Protein AF-A0A941VQN7-F1 (afdb_monomer)

Radius of gyration: 17.42 Å; Cα contacts (8 Å, |Δi|>4): 70; chains: 1; bounding box: 39×33×48 Å

Mean predicted aligned error: 6.76 Å

Secondary structure (DSSP, 8-state):
-PPPEEEEEEEEEE-TTSS-EEEEEEEEEE-SS--S-HHHHHHHHHHHHTHHHHHHHSSPPPPP-

pLDDT: mean 88.03, std 10.09, range [56.91, 98.12]

Sequence (65 aa):
MAEARYDWFVGYAREPHGNGQLAFAVVVAHEDYIGTRAAAYAAMAIKEYFKGYYARLEKPA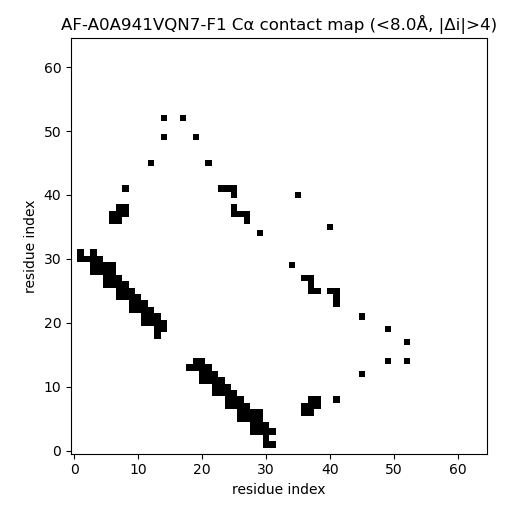PPKS

Foldseek 3Di:
DADWDKAKDWDKDDDPPDPDIDTDIFMDTHGPDDDDGRVNVVVVVVCVSCVVVVVVVPDDDDDDD

Structure (mmCIF, N/CA/C/O backbone):
data_AF-A0A941VQN7-F1
#
_entry.id   AF-A0A941VQN7-F1
#
loop_
_atom_site.group_PDB
_atom_site.id
_atom_site.type_symbol
_atom_site.label_atom_id
_atom_site.label_alt_id
_atom_site.label_comp_id
_atom_site.label_asym_id
_atom_site.label_entity_id
_atom_site.label_seq_id
_atom_site.pdbx_PDB_ins_code
_atom_site.Cartn_x
_atom_site.Cartn_y
_atom_site.Cartn_z
_atom_site.occupancy
_atom_site.B_iso_or_equiv
_atom_site.auth_seq_id
_atom_site.auth_comp_id
_atom_site.auth_asym_id
_atom_site.auth_atom_id
_atom_site.pdbx_PDB_model_num
ATOM 1 N N . MET A 1 1 ? 16.571 -8.052 -25.698 1.00 56.91 1 MET A N 1
ATOM 2 C CA . MET A 1 1 ? 15.415 -7.749 -24.833 1.00 56.91 1 MET A CA 1
ATOM 3 C C . MET A 1 1 ? 15.964 -7.673 -23.427 1.00 56.91 1 MET A C 1
ATOM 5 O O . MET A 1 1 ? 16.622 -8.627 -23.032 1.00 56.91 1 MET A O 1
ATOM 9 N N . ALA A 1 2 ? 15.846 -6.528 -22.758 1.00 68.19 2 ALA A N 1
ATOM 10 C CA . ALA A 1 2 ? 16.285 -6.423 -21.373 1.00 68.19 2 ALA A CA 1
ATOM 11 C C . ALA A 1 2 ? 15.380 -7.294 -20.493 1.00 68.19 2 ALA A C 1
ATOM 13 O O . ALA A 1 2 ? 14.172 -7.369 -20.719 1.00 68.19 2 ALA A O 1
ATOM 14 N N . GLU A 1 3 ? 15.977 -8.011 -19.548 1.00 77.25 3 GLU A N 1
ATOM 15 C CA . GLU A 1 3 ? 15.241 -8.815 -18.578 1.00 77.25 3 GLU A CA 1
ATOM 16 C C . GLU A 1 3 ? 14.542 -7.879 -17.585 1.00 77.25 3 GLU A C 1
ATOM 18 O O . GLU A 1 3 ? 15.173 -6.977 -17.031 1.00 77.25 3 GLU A O 1
ATOM 23 N N . ALA A 1 4 ? 13.237 -8.066 -17.380 1.00 83.50 4 ALA A N 1
ATOM 24 C CA . ALA A 1 4 ? 12.475 -7.228 -16.465 1.00 83.50 4 ALA A CA 1
ATOM 25 C C . ALA A 1 4 ? 12.941 -7.456 -15.020 1.00 83.50 4 ALA A C 1
ATOM 27 O O . ALA A 1 4 ? 12.976 -8.586 -14.529 1.00 83.50 4 ALA A O 1
ATOM 28 N N . ARG A 1 5 ? 13.260 -6.373 -14.310 1.00 89.38 5 ARG A N 1
ATOM 29 C CA . ARG A 1 5 ? 13.597 -6.424 -12.887 1.00 89.38 5 ARG A CA 1
ATOM 30 C C . ARG A 1 5 ? 12.332 -6.281 -12.056 1.00 89.38 5 ARG A C 1
ATOM 32 O O . ARG A 1 5 ? 11.625 -5.288 -12.171 1.00 89.38 5 ARG A O 1
ATOM 39 N N . TYR A 1 6 ? 12.097 -7.212 -11.144 1.00 92.19 6 TYR A N 1
ATOM 40 C CA . TYR A 1 6 ? 10.929 -7.163 -10.268 1.00 92.19 6 TYR A CA 1
ATOM 41 C C . TYR A 1 6 ? 11.236 -6.467 -8.937 1.00 92.19 6 TYR A C 1
ATOM 43 O O . TYR A 1 6 ? 12.273 -6.704 -8.317 1.00 92.19 6 TYR A O 1
ATOM 51 N N . ASP A 1 7 ? 10.307 -5.621 -8.504 1.00 94.69 7 ASP A N 1
ATOM 52 C CA . ASP A 1 7 ? 10.199 -5.067 -7.154 1.00 94.69 7 ASP A CA 1
ATOM 53 C C . ASP A 1 7 ? 8.875 -5.536 -6.544 1.00 94.69 7 ASP A C 1
ATOM 55 O O . ASP A 1 7 ? 7.859 -5.626 -7.239 1.00 94.69 7 ASP A O 1
ATOM 59 N N . TRP A 1 8 ? 8.864 -5.848 -5.253 1.00 96.75 8 TRP A N 1
ATOM 60 C CA . TRP A 1 8 ? 7.656 -6.301 -4.576 1.00 96.75 8 TRP A CA 1
ATOM 61 C C . TRP A 1 8 ? 7.556 -5.770 -3.154 1.00 96.75 8 TRP A C 1
ATOM 63 O O . TRP A 1 8 ? 8.544 -5.563 -2.452 1.00 96.75 8 TRP A O 1
ATOM 73 N N . PHE A 1 9 ? 6.318 -5.586 -2.707 1.00 97.38 9 PHE A N 1
ATOM 74 C CA . PHE A 1 9 ? 5.992 -5.198 -1.346 1.00 97.38 9 PHE A CA 1
ATOM 75 C C . PHE A 1 9 ? 4.738 -5.944 -0.900 1.00 97.38 9 PHE A C 1
ATOM 77 O O . PHE A 1 9 ? 3.703 -5.891 -1.562 1.00 97.38 9 PHE A O 1
ATOM 84 N N . VAL A 1 10 ? 4.821 -6.624 0.238 1.00 98.06 10 VAL A N 1
ATOM 85 C CA . VAL A 1 10 ? 3.694 -7.329 0.855 1.00 98.06 10 VAL A CA 1
ATOM 86 C C . VAL A 1 10 ? 3.483 -6.782 2.253 1.00 98.06 10 VAL A C 1
ATOM 88 O O . VAL A 1 10 ? 4.446 -6.451 2.945 1.00 98.06 10 VAL A O 1
ATOM 91 N N . GLY A 1 11 ? 2.231 -6.654 2.672 1.00 97.62 11 GLY A N 1
ATOM 92 C CA . GLY A 1 11 ? 1.957 -6.037 3.954 1.00 97.62 11 GLY A CA 1
ATOM 93 C C . GLY A 1 11 ? 0.530 -6.183 4.435 1.00 97.62 11 GLY A C 1
ATOM 94 O O . GLY A 1 11 ? -0.362 -6.696 3.757 1.00 97.62 11 GLY A O 1
ATOM 95 N N . TYR A 1 12 ? 0.351 -5.700 5.655 1.00 97.38 12 TYR A N 1
ATOM 96 C CA . TYR A 1 12 ? -0.920 -5.627 6.339 1.00 97.38 12 TYR A CA 1
ATOM 97 C C . TYR A 1 12 ? -1.065 -4.246 6.974 1.00 97.38 12 TYR A C 1
ATOM 99 O O . TYR A 1 12 ? -0.119 -3.735 7.574 1.00 97.38 12 TYR A O 1
ATOM 107 N N . ALA A 1 13 ? -2.239 -3.641 6.841 1.00 95.38 13 ALA A N 1
ATOM 108 C CA . ALA A 1 13 ? -2.567 -2.344 7.411 1.00 95.38 13 ALA A CA 1
ATOM 109 C C . ALA A 1 13 ? -3.903 -2.412 8.157 1.00 95.38 13 ALA A C 1
ATOM 111 O O . ALA A 1 13 ? -4.829 -3.116 7.751 1.00 95.38 13 ALA A O 1
ATOM 112 N N . ARG A 1 14 ? -4.006 -1.660 9.254 1.00 94.75 14 ARG A N 1
ATOM 113 C CA . ARG A 1 14 ? -5.203 -1.580 10.095 1.00 94.75 14 ARG A CA 1
ATOM 114 C C . ARG A 1 14 ? -5.448 -0.141 10.538 1.00 94.75 14 ARG A C 1
ATOM 116 O O . ARG A 1 14 ? -4.503 0.567 10.878 1.00 94.75 14 ARG A O 1
ATOM 123 N N . GLU A 1 15 ? -6.714 0.262 10.588 1.00 90.19 15 GLU A N 1
ATOM 124 C CA . GLU A 1 15 ? -7.127 1.522 11.211 1.00 90.19 15 GLU A CA 1
ATOM 125 C C . GLU A 1 15 ? -6.886 1.473 12.735 1.00 90.19 15 GLU A C 1
ATOM 127 O O . GLU A 1 15 ? -7.405 0.569 13.396 1.00 90.19 15 GLU A O 1
ATOM 132 N N . PRO A 1 16 ? -6.172 2.446 13.335 1.00 82.56 16 PRO A N 1
ATOM 133 C CA . PRO A 1 16 ? -5.904 2.465 14.780 1.00 82.56 16 PRO A CA 1
ATOM 134 C C . PRO A 1 16 ? -7.159 2.447 15.670 1.00 82.56 16 PRO A C 1
ATOM 136 O O . PRO A 1 16 ? -7.136 1.891 16.765 1.00 82.56 16 PRO A O 1
ATOM 139 N N . HIS A 1 17 ? -8.262 3.039 15.197 1.00 81.25 17 HIS A N 1
ATOM 140 C CA . HIS A 1 17 ? -9.515 3.201 15.950 1.00 81.25 17 HIS A CA 1
ATOM 141 C C . HIS A 1 17 ? -10.757 2.798 15.141 1.00 81.25 17 HIS A C 1
ATOM 143 O O . HIS A 1 17 ? -11.850 3.310 15.373 1.00 81.25 17 HIS A O 1
ATOM 149 N N . GLY A 1 18 ? -10.591 1.903 14.167 1.00 80.06 18 GLY A N 1
ATOM 150 C CA . GLY A 1 18 ? -11.687 1.414 13.338 1.00 80.06 18 GLY A CA 1
ATOM 151 C C . GLY A 1 18 ? -11.566 -0.070 13.012 1.00 80.06 18 GLY A C 1
ATOM 152 O O . GLY A 1 18 ? -10.629 -0.752 13.433 1.00 80.06 18 GLY A O 1
ATOM 153 N N . ASN A 1 19 ? -12.547 -0.571 12.262 1.00 87.62 19 ASN A N 1
ATOM 154 C CA . ASN A 1 19 ? -12.608 -1.976 11.849 1.00 87.62 19 ASN A CA 1
ATOM 155 C C . ASN A 1 19 ? -11.936 -2.217 10.487 1.00 87.62 19 ASN A C 1
ATOM 157 O O . ASN A 1 19 ? -11.852 -3.362 10.042 1.00 87.62 19 ASN A O 1
ATOM 161 N N . GLY A 1 20 ? -11.462 -1.152 9.828 1.00 92.25 20 GLY A N 1
ATOM 162 C CA . GLY A 1 20 ? -10.775 -1.239 8.548 1.00 92.25 20 GLY A CA 1
ATOM 163 C C . GLY A 1 20 ? -9.459 -2.004 8.673 1.00 92.25 20 GLY A C 1
ATOM 164 O O . GLY A 1 20 ? -8.583 -1.651 9.465 1.00 92.25 20 GLY A O 1
ATOM 165 N N . GLN A 1 21 ? -9.327 -3.059 7.878 1.0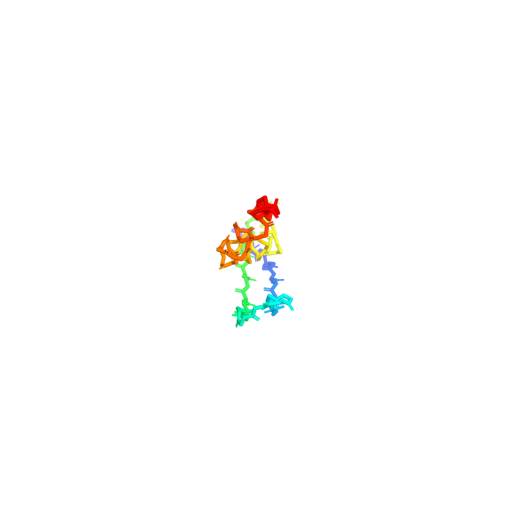0 96.19 21 GLN A N 1
ATOM 166 C CA .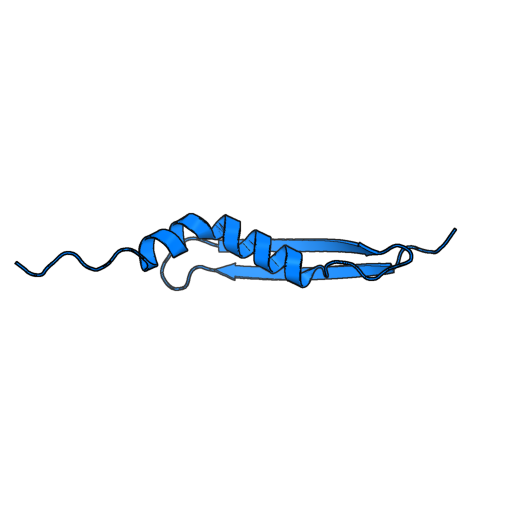 GLN A 1 21 ? -8.162 -3.938 7.811 1.00 96.19 21 GLN A CA 1
ATOM 167 C C . GLN A 1 21 ? -7.894 -4.267 6.340 1.00 96.19 21 GLN A C 1
ATOM 169 O O . GLN A 1 21 ? -8.844 -4.408 5.566 1.00 96.19 21 GLN A O 1
ATOM 174 N N . LEU A 1 22 ? -6.623 -4.352 5.949 1.00 96.56 22 LEU A N 1
ATOM 175 C CA . LEU A 1 22 ? -6.198 -4.587 4.571 1.00 96.56 22 LEU A CA 1
ATOM 176 C C . LEU A 1 22 ? -4.935 -5.452 4.553 1.00 96.56 22 LEU A C 1
ATOM 178 O O . LEU A 1 22 ? -3.889 -5.017 5.026 1.00 96.56 22 LEU A O 1
ATOM 182 N N . ALA A 1 23 ? -5.016 -6.643 3.964 1.00 98.00 23 ALA A N 1
ATOM 183 C CA . ALA A 1 23 ? -3.845 -7.394 3.514 1.00 98.00 23 ALA A CA 1
ATOM 184 C C . ALA A 1 23 ? -3.617 -7.099 2.027 1.00 98.00 23 ALA A C 1
ATOM 186 O O . ALA A 1 23 ? -4.580 -7.040 1.263 1.00 98.00 23 ALA A O 1
ATOM 187 N N . PHE A 1 24 ? -2.368 -6.896 1.613 1.00 97.31 24 PHE A N 1
ATOM 188 C CA . PHE A 1 24 ? -2.055 -6.522 0.236 1.00 97.31 24 PHE A CA 1
ATOM 189 C C . PHE A 1 24 ? -0.689 -7.045 -0.218 1.00 97.31 24 PHE A C 1
ATOM 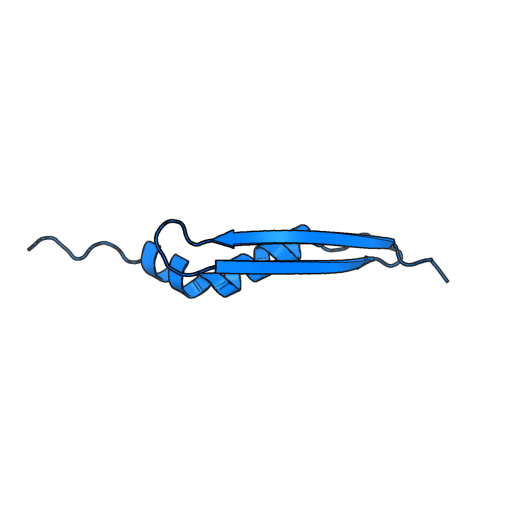191 O O . PHE A 1 24 ? 0.235 -7.233 0.578 1.00 97.31 24 PHE A O 1
ATOM 198 N N . ALA A 1 25 ? -0.570 -7.241 -1.529 1.00 98.12 25 ALA A N 1
ATOM 199 C CA . ALA A 1 25 ? 0.666 -7.558 -2.225 1.00 98.12 25 ALA A CA 1
ATOM 200 C C . ALA A 1 25 ? 0.756 -6.692 -3.484 1.00 98.12 25 ALA A C 1
ATOM 202 O O . ALA A 1 25 ? -0.219 -6.554 -4.220 1.00 98.12 25 ALA A O 1
ATOM 203 N N . VAL A 1 26 ? 1.923 -6.104 -3.716 1.00 97.94 26 VAL A N 1
ATOM 204 C CA . VAL A 1 26 ? 2.222 -5.267 -4.876 1.00 97.94 26 VAL A CA 1
ATOM 205 C C . VAL A 1 26 ? 3.471 -5.816 -5.540 1.00 97.94 26 VAL A C 1
ATOM 207 O O . VAL A 1 26 ? 4.474 -6.038 -4.866 1.00 97.94 26 VAL A O 1
ATOM 210 N N . VAL A 1 27 ? 3.412 -6.005 -6.855 1.00 96.44 27 VAL A N 1
ATOM 211 C CA . VAL A 1 27 ? 4.548 -6.404 -7.687 1.00 96.44 27 VAL A CA 1
ATOM 212 C C . VAL A 1 27 ? 4.654 -5.413 -8.837 1.00 96.44 27 VAL A C 1
ATOM 214 O O . VAL A 1 27 ? 3.651 -5.091 -9.471 1.00 96.44 27 VAL A O 1
ATOM 217 N N . VAL A 1 28 ? 5.863 -4.924 -9.092 1.00 94.81 28 VAL A N 1
ATOM 218 C CA . VAL A 1 28 ? 6.181 -4.011 -10.190 1.00 94.81 28 VAL A CA 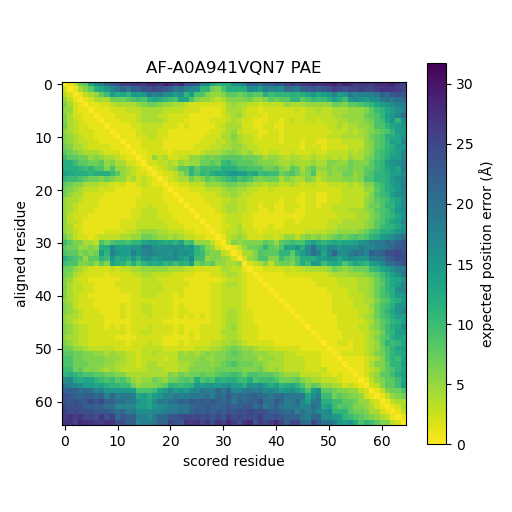1
ATOM 219 C C . VAL A 1 28 ? 7.287 -4.642 -11.023 1.00 94.81 28 VAL A C 1
ATOM 221 O O . VAL A 1 28 ? 8.337 -4.999 -10.495 1.00 94.81 28 VAL A O 1
ATOM 224 N N . ALA A 1 29 ? 7.049 -4.778 -12.325 1.00 92.81 29 ALA A N 1
ATOM 225 C CA . ALA A 1 29 ? 8.086 -5.109 -13.290 1.00 92.81 29 ALA A CA 1
ATOM 226 C C . ALA A 1 29 ? 8.688 -3.802 -13.822 1.00 92.81 29 ALA A C 1
ATOM 228 O O . ALA A 1 29 ? 7.980 -2.971 -14.388 1.00 92.81 29 ALA A O 1
ATOM 229 N N 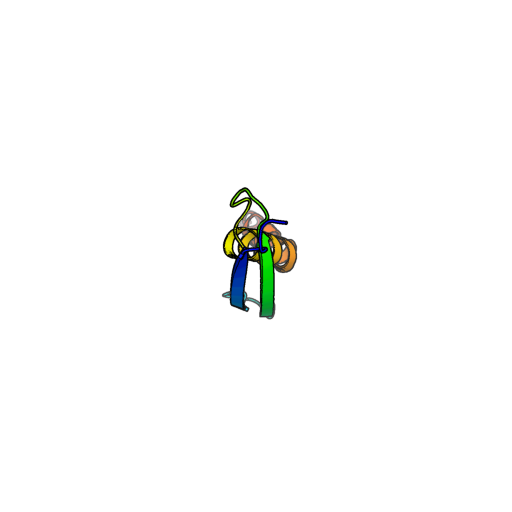. HIS A 1 30 ? 9.983 -3.608 -13.603 1.00 89.75 30 HIS A N 1
ATOM 230 C CA . HIS A 1 30 ? 10.762 -2.512 -14.157 1.00 89.75 30 HIS A CA 1
ATOM 231 C C . HIS A 1 30 ? 11.447 -2.982 -15.441 1.00 89.75 30 HIS A C 1
ATOM 233 O O . HIS A 1 30 ? 12.122 -4.011 -15.444 1.00 89.75 30 HIS A O 1
ATOM 239 N N . GLU A 1 31 ? 11.280 -2.217 -16.516 1.00 78.62 31 GLU A N 1
ATOM 240 C CA . GLU A 1 31 ? 12.074 -2.360 -17.740 1.00 78.62 31 GLU A CA 1
ATOM 241 C C . GLU A 1 31 ? 13.427 -1.637 -17.546 1.00 78.62 31 GLU A C 1
ATOM 243 O O . GLU A 1 31 ? 14.008 -1.691 -16.461 1.00 78.62 31 GLU A O 1
ATOM 248 N N . ASP A 1 32 ? 13.939 -0.919 -18.547 1.00 71.56 32 ASP A N 1
ATOM 249 C CA . ASP A 1 32 ? 15.278 -0.302 -18.501 1.00 71.56 32 ASP A CA 1
ATOM 250 C C . ASP A 1 32 ? 15.440 0.818 -17.446 1.00 71.56 32 ASP A C 1
ATOM 252 O O . ASP A 1 32 ? 16.558 1.244 -17.147 1.00 71.56 32 ASP A O 1
ATOM 256 N N . TYR A 1 33 ? 14.341 1.284 -16.840 1.00 70.75 33 TYR A N 1
ATOM 257 C CA . TYR A 1 33 ? 14.336 2.340 -15.827 1.00 70.75 33 TYR A CA 1
ATOM 258 C C . TYR A 1 33 ? 13.572 1.911 -14.570 1.00 70.75 33 TYR A C 1
ATOM 260 O O . TYR A 1 33 ? 12.414 1.489 -14.625 1.00 70.75 33 TYR A O 1
ATOM 268 N N . ILE A 1 34 ? 14.200 2.086 -13.401 1.00 72.38 34 ILE A N 1
ATOM 269 C CA . ILE A 1 34 ? 13.526 1.913 -12.108 1.00 72.38 34 ILE A CA 1
ATOM 270 C C . ILE A 1 34 ? 12.538 3.073 -11.928 1.00 72.38 34 ILE A C 1
ATOM 272 O O . ILE A 1 34 ? 12.910 4.172 -11.521 1.00 72.38 34 ILE A O 1
ATOM 276 N N . GLY A 1 35 ? 11.278 2.819 -12.283 1.00 83.00 35 GLY A N 1
ATOM 277 C CA . GLY A 1 35 ? 10.150 3.722 -12.067 1.00 83.00 35 GLY A CA 1
ATOM 278 C C . GLY A 1 35 ? 9.655 3.738 -10.616 1.00 83.00 35 GLY A C 1
ATOM 279 O O . GLY A 1 35 ? 10.400 3.524 -9.659 1.00 83.00 35 GLY A O 1
ATOM 280 N N . THR A 1 36 ? 8.361 3.994 -10.429 1.00 91.31 36 THR A N 1
ATOM 281 C CA . THR A 1 36 ? 7.726 3.988 -9.105 1.00 91.31 36 THR A CA 1
ATOM 282 C C . THR A 1 36 ? 7.850 2.614 -8.437 1.00 91.31 36 THR A C 1
ATOM 284 O O . THR A 1 36 ? 7.436 1.603 -8.995 1.00 91.31 36 THR A O 1
ATOM 287 N N . ARG A 1 37 ? 8.408 2.581 -7.222 1.00 93.75 37 ARG A N 1
ATOM 288 C CA . ARG A 1 37 ? 8.610 1.349 -6.437 1.00 93.75 37 ARG A CA 1
ATOM 289 C C . ARG A 1 37 ? 7.292 0.756 -5.937 1.00 93.75 37 ARG A C 1
ATOM 291 O O . ARG A 1 37 ? 6.355 1.499 -5.630 1.00 93.75 37 ARG A O 1
ATOM 298 N N . ALA A 1 38 ? 7.261 -0.554 -5.711 1.00 96.50 38 ALA A N 1
ATOM 299 C CA . ALA A 1 38 ? 6.127 -1.286 -5.146 1.00 96.50 38 ALA A CA 1
ATOM 300 C C . ALA A 1 38 ? 5.630 -0.676 -3.821 1.00 96.50 38 ALA A C 1
ATOM 302 O O . ALA A 1 38 ? 4.426 -0.549 -3.606 1.00 96.50 38 ALA A O 1
ATOM 303 N N . ALA A 1 39 ? 6.540 -0.193 -2.967 1.00 95.81 39 ALA A N 1
ATOM 304 C CA . ALA A 1 39 ? 6.186 0.477 -1.712 1.00 95.81 39 ALA A CA 1
ATOM 305 C C . ALA A 1 39 ? 5.385 1.783 -1.909 1.00 95.81 39 ALA A C 1
ATOM 307 O O . ALA A 1 39 ? 4.519 2.111 -1.099 1.00 95.81 39 ALA A O 1
ATOM 308 N N . ALA A 1 40 ? 5.644 2.534 -2.984 1.00 96.81 40 ALA A N 1
ATOM 309 C CA . ALA A 1 40 ? 4.906 3.765 -3.270 1.00 96.81 40 ALA A CA 1
ATOM 310 C C . ALA A 1 40 ? 3.479 3.456 -3.748 1.00 96.81 40 ALA A C 1
ATOM 312 O O . ALA A 1 40 ? 2.527 4.098 -3.305 1.00 96.81 40 ALA A O 1
ATOM 313 N N . TYR A 1 41 ? 3.312 2.421 -4.574 1.00 96.88 41 TYR A N 1
ATOM 314 C CA . TYR A 1 41 ? 1.989 1.906 -4.933 1.00 96.88 41 TYR A CA 1
ATOM 315 C C . TYR A 1 41 ? 1.234 1.354 -3.721 1.00 96.88 41 TYR A C 1
ATOM 317 O O . TYR A 1 41 ? 0.051 1.652 -3.563 1.00 96.88 41 TYR A O 1
ATOM 325 N N . ALA A 1 42 ? 1.913 0.639 -2.820 1.00 97.75 42 ALA A N 1
ATOM 326 C CA . ALA A 1 42 ? 1.326 0.202 -1.557 1.00 97.75 42 ALA A CA 1
ATOM 327 C C . ALA A 1 42 ? 0.810 1.388 -0.727 1.00 97.75 42 ALA A C 1
ATOM 329 O O . ALA A 1 42 ? -0.328 1.364 -0.267 1.00 97.75 42 ALA A O 1
ATOM 330 N N . ALA A 1 43 ? 1.596 2.462 -0.590 1.00 96.75 43 ALA A N 1
ATOM 331 C CA . ALA A 1 43 ? 1.169 3.662 0.128 1.00 96.75 43 ALA A CA 1
ATOM 332 C C . ALA A 1 43 ? -0.075 4.317 -0.502 1.00 96.75 43 ALA A C 1
ATOM 334 O O . ALA A 1 43 ? -0.987 4.724 0.220 1.00 96.75 43 ALA A O 1
ATOM 335 N N . MET A 1 44 ? -0.148 4.383 -1.837 1.00 96.94 44 MET A N 1
ATOM 336 C CA . MET A 1 44 ? -1.328 4.897 -2.542 1.00 96.94 44 MET A CA 1
ATOM 337 C C . MET A 1 44 ? -2.560 4.012 -2.317 1.00 96.94 44 MET A C 1
ATOM 339 O O . MET A 1 44 ? -3.631 4.536 -2.018 1.00 96.94 44 MET A O 1
ATOM 343 N N . ALA A 1 45 ? -2.406 2.688 -2.389 1.00 96.25 45 ALA A N 1
ATOM 344 C CA . ALA A 1 45 ? -3.493 1.740 -2.151 1.00 96.25 45 ALA A CA 1
ATOM 345 C C . ALA A 1 45 ? -4.030 1.825 -0.712 1.00 96.25 45 ALA A C 1
ATOM 347 O O . ALA A 1 45 ? -5.241 1.888 -0.509 1.00 96.25 45 ALA A O 1
ATOM 348 N N . ILE A 1 46 ? -3.138 1.900 0.283 1.00 96.44 46 ILE A N 1
ATOM 349 C CA . ILE A 1 46 ? -3.502 2.091 1.696 1.00 96.44 46 ILE A CA 1
ATOM 350 C C . ILE A 1 46 ? -4.267 3.408 1.873 1.00 96.44 46 ILE A C 1
ATOM 352 O O . ILE A 1 46 ? -5.321 3.427 2.507 1.00 96.44 46 ILE A O 1
ATOM 356 N N . LYS A 1 47 ? -3.762 4.509 1.298 1.00 95.06 47 LYS A N 1
ATOM 357 C CA . LYS A 1 47 ? -4.403 5.827 1.401 1.00 95.06 47 LYS A CA 1
ATOM 358 C C . LYS A 1 47 ? -5.806 5.826 0.802 1.00 95.06 47 LYS A C 1
ATOM 360 O O . LYS A 1 47 ? -6.715 6.383 1.413 1.00 95.06 47 LYS A O 1
ATOM 365 N N . GLU A 1 48 ? -5.978 5.215 -0.367 1.00 96.00 48 GLU A N 1
ATOM 366 C CA . GLU A 1 48 ? -7.278 5.157 -1.033 1.00 96.00 48 GLU A CA 1
ATOM 367 C C . GLU A 1 48 ? -8.263 4.277 -0.258 1.00 96.00 48 GLU A C 1
ATOM 369 O O . GLU A 1 48 ? -9.379 4.708 0.025 1.00 96.00 48 GLU A O 1
ATOM 374 N N . TYR A 1 49 ? -7.833 3.092 0.183 1.00 96.00 49 TYR A N 1
ATOM 375 C CA . TYR A 1 49 ? -8.673 2.186 0.967 1.00 96.00 49 TYR A CA 1
ATOM 376 C C . TYR A 1 49 ? -9.169 2.834 2.272 1.00 96.00 49 TYR A C 1
ATOM 378 O O . TYR A 1 49 ? -10.348 2.738 2.612 1.00 96.00 49 TYR A O 1
ATOM 386 N N . PHE A 1 50 ? -8.299 3.567 2.975 1.00 93.81 50 PHE A N 1
ATOM 387 C CA . PHE A 1 50 ? -8.633 4.242 4.235 1.00 93.81 50 PHE A CA 1
ATOM 388 C C . PHE A 1 50 ? -9.079 5.703 4.071 1.00 93.81 50 PHE A C 1
ATOM 390 O O . PHE A 1 50 ? -9.187 6.432 5.060 1.00 93.81 50 PHE A O 1
ATOM 397 N N . LYS A 1 51 ? -9.399 6.162 2.855 1.00 92.81 51 LYS A N 1
ATOM 398 C CA . LYS A 1 51 ? -9.795 7.558 2.591 1.00 92.81 51 LYS A CA 1
ATOM 399 C C . LYS A 1 51 ? -10.950 8.032 3.479 1.00 92.81 51 LYS A C 1
ATOM 401 O O . LYS A 1 51 ? -10.925 9.149 3.991 1.00 92.81 51 LYS A O 1
ATOM 406 N N . GLY A 1 52 ? -11.941 7.169 3.714 1.00 88.69 52 GLY A N 1
ATOM 407 C CA . GLY A 1 52 ? -13.069 7.473 4.598 1.00 88.69 52 GLY A CA 1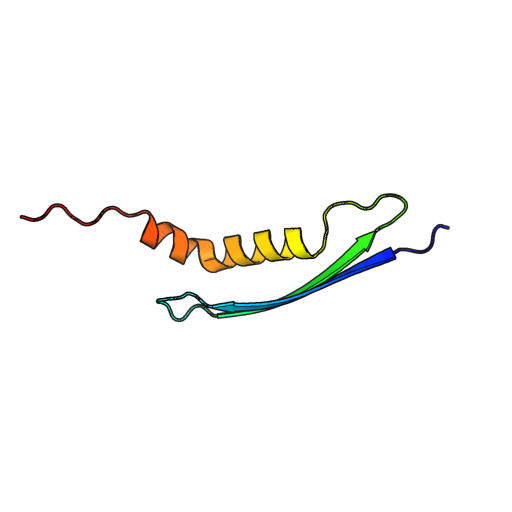
ATOM 408 C C . GLY A 1 52 ? -12.677 7.617 6.073 1.00 88.69 52 GLY A C 1
ATOM 409 O O . GLY A 1 52 ? -13.285 8.414 6.785 1.00 88.69 52 GLY A O 1
ATOM 410 N N . TYR A 1 53 ? -11.667 6.877 6.540 1.00 86.44 53 TYR A N 1
ATOM 411 C CA . TYR A 1 53 ? -11.112 7.034 7.886 1.00 86.44 53 TYR A CA 1
ATOM 412 C C . TYR A 1 53 ? -10.405 8.378 8.038 1.00 86.44 53 TYR A C 1
ATOM 414 O O . TYR A 1 53 ? -10.716 9.119 8.970 1.00 86.44 53 TYR A O 1
ATOM 422 N N . TYR A 1 54 ? -9.550 8.741 7.081 1.00 85.44 54 TYR A N 1
ATOM 423 C CA . TYR A 1 54 ? -8.863 10.033 7.095 1.00 85.44 54 TYR A CA 1
ATOM 424 C C . TYR A 1 54 ? -9.843 11.214 7.066 1.00 85.44 54 TYR A C 1
ATOM 426 O O . TYR A 1 54 ? -9.717 12.128 7.876 1.00 85.44 54 TYR A O 1
ATOM 434 N N . ALA A 1 55 ? -10.903 11.142 6.254 1.00 87.12 55 ALA A N 1
ATOM 435 C CA . ALA A 1 55 ? -11.939 12.177 6.215 1.00 87.12 55 ALA A 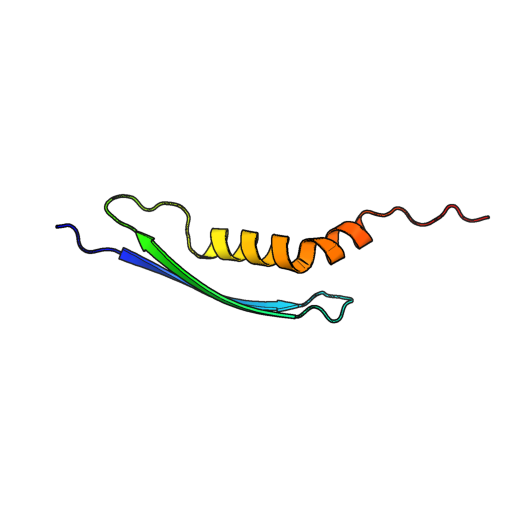CA 1
ATOM 436 C C . ALA A 1 55 ? -12.684 12.363 7.556 1.00 87.12 55 ALA A C 1
ATOM 438 O O . ALA A 1 55 ? -13.173 13.454 7.850 1.00 87.12 55 ALA A O 1
ATOM 439 N N . ARG A 1 56 ? -12.792 11.315 8.389 1.00 85.06 56 ARG A N 1
ATOM 440 C CA . ARG A 1 56 ? -13.381 11.425 9.738 1.00 85.06 56 ARG A CA 1
ATOM 441 C C . ARG A 1 56 ? -12.439 12.097 10.734 1.00 85.06 56 ARG A C 1
ATOM 443 O O . ARG A 1 56 ? -12.932 12.789 11.616 1.00 85.06 56 ARG A O 1
ATOM 450 N N . LEU A 1 57 ? -11.126 11.906 10.596 1.00 82.38 57 LEU A N 1
ATOM 451 C CA . LEU A 1 57 ? -10.129 12.571 11.442 1.00 82.38 57 LEU A CA 1
ATOM 452 C C . LEU A 1 57 ? -10.053 14.080 11.176 1.00 82.38 57 LEU A C 1
ATOM 454 O O . LEU A 1 57 ? -9.775 14.847 12.091 1.00 82.38 57 LEU A O 1
ATOM 458 N N . GLU A 1 58 ? -10.310 14.503 9.938 1.00 79.88 58 GLU A N 1
ATOM 459 C CA . GLU A 1 58 ? -10.255 15.912 9.528 1.00 79.88 58 GLU A CA 1
ATOM 460 C C . GLU A 1 58 ? -11.488 16.727 9.949 1.00 79.88 58 GLU A C 1
ATOM 462 O O . GLU A 1 58 ? -11.451 17.958 9.910 1.00 79.88 58 GLU A O 1
ATOM 467 N N . LYS A 1 59 ? -12.587 16.083 10.371 1.00 75.50 59 LYS A N 1
ATOM 468 C CA . LYS A 1 59 ? -13.764 16.808 10.865 1.00 75.50 59 LYS A CA 1
ATOM 469 C C . LYS A 1 59 ? -13.453 17.438 12.231 1.00 75.50 59 LYS A C 1
ATOM 471 O O . LYS A 1 59 ? -13.217 16.695 13.185 1.00 75.50 59 LYS A O 1
ATOM 476 N N . PRO A 1 60 ? -13.501 18.778 12.369 1.00 68.81 60 PRO A N 1
ATOM 477 C CA . PRO A 1 60 ? -13.346 19.414 13.669 1.00 68.81 60 PRO A CA 1
ATOM 478 C C . PRO A 1 60 ? -14.475 18.968 14.603 1.00 68.81 60 PRO A C 1
ATOM 480 O O . PRO A 1 60 ? -15.609 18.743 14.168 1.00 68.81 60 PRO A O 1
ATOM 483 N N . ALA A 1 61 ? -14.155 18.827 15.892 1.00 67.81 61 ALA A N 1
ATOM 484 C CA . ALA A 1 61 ? -15.152 18.513 16.907 1.00 67.81 61 ALA A CA 1
ATOM 485 C C . ALA A 1 61 ? -16.290 19.552 16.857 1.00 67.81 61 ALA A C 1
ATOM 487 O O . ALA A 1 61 ? -16.010 20.739 16.654 1.00 67.81 61 ALA A O 1
ATOM 488 N N . PRO A 1 62 ? -17.560 19.136 17.027 1.00 74.44 62 PRO A N 1
ATOM 489 C CA . PRO A 1 62 ? -18.663 20.084 17.084 1.00 74.44 62 PRO A CA 1
ATOM 490 C C . PRO A 1 62 ? -18.399 21.118 18.191 1.00 74.44 62 PRO A C 1
ATOM 492 O O . PRO A 1 62 ? -17.824 20.761 19.228 1.00 74.44 62 PRO A O 1
ATOM 495 N N . PRO A 1 63 ? -18.777 22.394 17.984 1.00 75.00 63 PRO A N 1
ATOM 496 C CA . PRO A 1 63 ? -18.605 23.417 19.004 1.00 75.00 63 PRO A CA 1
ATOM 497 C C . PRO A 1 63 ? -19.304 22.962 20.287 1.00 75.00 63 PRO A C 1
ATOM 499 O O . PRO A 1 63 ? -20.437 22.481 20.247 1.00 75.00 63 PRO A O 1
ATOM 502 N N . LYS A 1 64 ? -18.605 23.072 21.422 1.00 71.44 64 LYS A N 1
ATOM 503 C 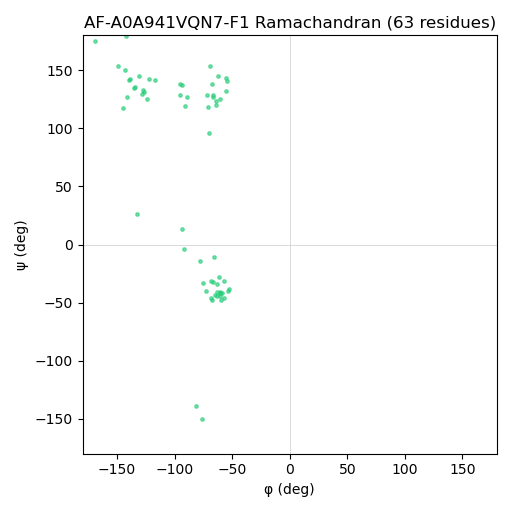CA . LYS A 1 64 ? -19.212 22.823 22.732 1.00 71.44 64 LYS A CA 1
ATOM 504 C C . LYS A 1 64 ? -20.295 23.885 22.944 1.00 71.44 64 LYS A C 1
ATOM 506 O O . LYS A 1 64 ? -19.981 25.072 22.884 1.00 71.44 64 LYS A O 1
ATOM 511 N N . SER A 1 65 ? -21.536 23.434 23.110 1.00 77.25 65 SER A N 1
ATOM 512 C CA . SER A 1 65 ? -22.698 24.241 23.501 1.00 77.25 65 SER A CA 1
ATOM 513 C C . SER A 1 65 ? -22.551 24.797 24.908 1.00 77.25 65 SER A C 1
ATOM 515 O O . SER A 1 65 ? -22.078 24.007 25.761 1.00 77.25 65 SER A O 1
#

Solvent-accessible surface area (backbone atoms only — not comparable to full-atom values): 4188 Å² total; per-residue (Å²): 131,85,78,64,47,75,40,68,36,73,52,75,49,66,47,95,91,55,89,54,71,46,78,52,77,34,77,34,77,23,65,102,54,89,66,88,51,21,61,58,55,49,52,52,51,52,50,60,75,44,41,71,58,54,60,57,71,70,53,74,77,77,81,84,127

Nearest PDB structures (foldseek):
  8ieq-assembly1_C  TM=3.886E-01  e=4.762E+00  Homo sapiens
  9c0j-assembly1_A  TM=3.568E-01  e=2.630E+00  Klebsiella pneumoniae
  4kf5-assembly2_D  TM=4.473E-01  e=9.839E+00  synthetic construct